Protein AF-A0A660XXG6-F1 (afdb_monomer)

Structure (mmCIF, N/CA/C/O backbone):
data_AF-A0A660XXG6-F1
#
_entry.id   AF-A0A660XXG6-F1
#
loop_
_atom_site.group_PDB
_atom_site.id
_atom_site.type_symbol
_atom_site.label_atom_id
_atom_site.label_alt_id
_atom_site.label_comp_id
_atom_site.label_asym_id
_atom_site.label_entity_id
_atom_site.label_seq_id
_atom_site.pdbx_PDB_ins_code
_atom_site.Cartn_x
_atom_site.Cartn_y
_atom_site.Cartn_z
_atom_site.occupancy
_atom_site.B_iso_or_equiv
_atom_site.auth_seq_id
_atom_site.auth_comp_id
_atom_site.auth_asym_id
_atom_site.auth_atom_id
_atom_site.pdbx_PDB_model_num
ATOM 1 N N . MET A 1 1 ? -82.118 -8.120 22.091 1.00 40.81 1 MET A N 1
ATOM 2 C CA . MET A 1 1 ? -81.187 -8.750 21.131 1.00 40.81 1 MET A CA 1
ATOM 3 C C . MET A 1 1 ? -80.894 -7.776 19.985 1.00 40.81 1 MET A C 1
ATOM 5 O O . MET A 1 1 ? -81.575 -7.832 18.977 1.00 40.81 1 MET A O 1
ATOM 9 N N . LYS A 1 2 ? -79.951 -6.840 20.165 1.00 38.00 2 LYS A N 1
ATOM 10 C CA . LYS A 1 2 ? -79.264 -6.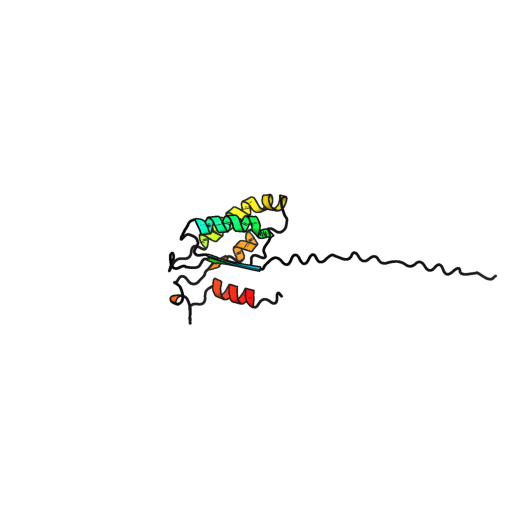078 19.099 1.00 38.00 2 LYS A CA 1
ATOM 11 C C . LYS A 1 2 ? -77.924 -5.625 19.686 1.00 38.00 2 LYS A C 1
ATOM 13 O O . LYS A 1 2 ? -77.906 -4.804 20.594 1.00 38.00 2 LYS A O 1
ATOM 18 N N . ILE A 1 3 ? -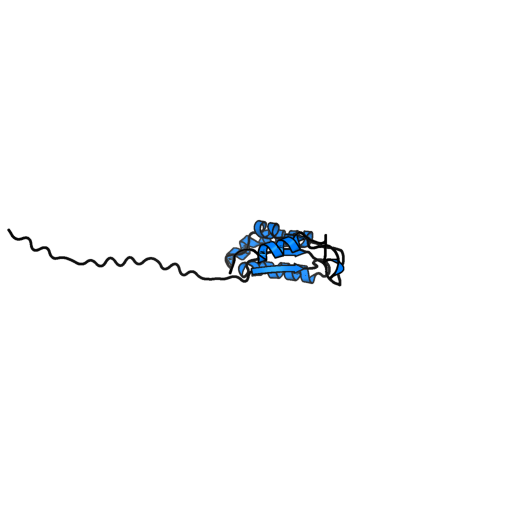76.842 -6.262 19.253 1.00 46.47 3 ILE A N 1
ATOM 19 C CA . ILE A 1 3 ? -75.472 -5.985 19.693 1.00 46.47 3 ILE A CA 1
ATOM 20 C C . ILE A 1 3 ? -74.963 -4.826 18.835 1.00 46.47 3 ILE A C 1
ATOM 22 O O . ILE A 1 3 ? -74.829 -4.970 17.623 1.00 46.47 3 ILE A O 1
ATOM 26 N N . GLY A 1 4 ? -74.759 -3.662 19.451 1.00 46.50 4 GLY A N 1
ATOM 27 C CA . GLY A 1 4 ? -74.098 -2.524 18.819 1.00 46.50 4 GLY A CA 1
ATOM 28 C C . GLY A 1 4 ? -72.592 -2.751 18.833 1.00 46.50 4 GLY A C 1
ATOM 29 O O . GLY A 1 4 ? -71.972 -2.680 19.890 1.00 46.50 4 GLY A O 1
ATOM 30 N N . VAL A 1 5 ? -72.013 -3.062 17.675 1.00 48.50 5 VAL A N 1
ATOM 31 C CA . VAL A 1 5 ? -70.561 -3.173 17.504 1.00 48.50 5 VAL A CA 1
ATOM 32 C C . VAL A 1 5 ? -70.007 -1.766 17.298 1.00 48.50 5 VAL A C 1
ATOM 34 O O . VAL A 1 5 ? -70.191 -1.164 16.242 1.00 48.50 5 VAL A O 1
ATOM 37 N N . ILE A 1 6 ? -69.355 -1.229 18.328 1.00 53.47 6 ILE A N 1
ATOM 38 C CA . ILE A 1 6 ? -68.526 -0.026 18.226 1.00 53.47 6 ILE A CA 1
ATOM 39 C C . ILE A 1 6 ? -67.234 -0.444 17.518 1.00 53.47 6 ILE A C 1
ATOM 41 O O . ILE A 1 6 ? -66.416 -1.175 18.074 1.00 53.47 6 ILE A O 1
ATOM 45 N N . LEU A 1 7 ? -67.082 -0.015 16.266 1.00 46.44 7 LEU A N 1
ATOM 46 C CA . LEU A 1 7 ? -65.891 -0.236 15.454 1.00 46.44 7 LEU A CA 1
ATOM 47 C C . LEU A 1 7 ? -64.790 0.733 15.922 1.00 46.44 7 LEU A C 1
ATOM 49 O O . LEU A 1 7 ? -64.690 1.861 15.447 1.00 46.44 7 LEU A O 1
ATOM 53 N N . GLY A 1 8 ? -64.004 0.313 16.913 1.00 50.47 8 GLY A N 1
ATOM 54 C CA . GLY A 1 8 ? -62.791 1.015 17.327 1.00 50.47 8 GLY A CA 1
ATOM 55 C C . GLY A 1 8 ? -61.701 0.836 16.272 1.00 50.47 8 GLY A C 1
ATOM 56 O O . GLY A 1 8 ? -61.128 -0.242 16.153 1.00 50.47 8 GLY A O 1
ATOM 57 N N . LEU A 1 9 ? -61.434 1.883 15.494 1.00 53.00 9 LEU A N 1
ATOM 58 C CA . LEU A 1 9 ? -60.349 1.928 14.517 1.00 53.00 9 LEU A CA 1
ATOM 59 C C . LEU A 1 9 ? -59.018 2.167 15.255 1.00 53.00 9 LEU A C 1
ATOM 61 O O . LEU A 1 9 ? -58.594 3.306 15.444 1.00 53.00 9 LEU A O 1
ATOM 65 N N . THR A 1 10 ? -58.362 1.104 15.719 1.00 57.59 10 THR A N 1
ATOM 66 C CA . THR A 1 10 ? -56.983 1.169 16.223 1.00 57.59 10 THR A CA 1
ATOM 67 C C . THR A 1 10 ? -56.019 1.257 15.042 1.00 57.59 10 THR A C 1
ATOM 69 O O . THR A 1 10 ? -55.699 0.262 14.395 1.00 57.59 10 THR A O 1
ATOM 72 N N . LEU A 1 11 ? -55.555 2.472 14.750 1.00 53.59 11 LEU A N 1
ATOM 73 C CA . LEU A 1 11 ? -54.479 2.728 13.797 1.00 53.59 11 LEU A CA 1
ATOM 74 C C . LEU A 1 11 ? -53.150 2.243 14.405 1.00 53.59 11 LEU A C 1
ATOM 76 O O . LEU A 1 11 ? -52.502 2.953 15.171 1.00 53.59 11 LEU A O 1
ATOM 80 N N . LEU A 1 12 ? -52.763 1.004 14.099 1.00 58.19 12 LEU A N 1
ATOM 81 C CA . LEU A 1 12 ? -51.434 0.464 14.387 1.00 58.19 12 LEU A CA 1
ATOM 82 C C . LEU A 1 12 ? -50.425 1.140 13.450 1.00 58.19 12 LEU A C 1
ATOM 84 O O . LEU A 1 12 ? -50.235 0.726 12.308 1.00 58.19 12 LEU A O 1
ATOM 88 N N . ILE A 1 13 ? -49.796 2.212 13.931 1.00 64.12 13 ILE A N 1
ATOM 89 C CA . ILE A 1 13 ? -48.627 2.808 13.283 1.00 64.12 13 ILE A CA 1
ATOM 90 C C . ILE A 1 13 ? -47.472 1.822 13.483 1.00 64.12 13 ILE A C 1
ATOM 92 O O . ILE A 1 13 ? -46.850 1.785 14.544 1.00 64.12 13 ILE A O 1
ATOM 96 N N . PHE A 1 14 ? -47.205 0.994 12.472 1.00 59.97 14 PHE A N 1
ATOM 97 C CA . PHE A 1 14 ? -45.935 0.283 12.354 1.00 59.97 14 PHE A CA 1
ATOM 98 C C . PHE A 1 14 ? -44.846 1.334 12.128 1.00 59.97 14 PHE A C 1
ATOM 100 O O . PHE A 1 14 ? -44.583 1.757 11.004 1.00 59.97 14 PHE A O 1
ATOM 107 N N . CYS A 1 15 ? -44.251 1.803 13.222 1.00 62.94 15 CYS A N 1
ATOM 108 C CA . CYS A 1 15 ? -43.027 2.582 13.176 1.00 62.94 15 CYS A CA 1
ATOM 109 C C . CYS A 1 15 ? -41.907 1.608 12.794 1.00 62.94 15 CYS A C 1
ATOM 111 O O . CYS A 1 15 ? -41.327 0.945 13.653 1.00 62.94 15 CYS A O 1
ATOM 113 N N . PHE A 1 16 ? -41.676 1.436 11.492 1.00 66.50 16 PHE A N 1
ATOM 114 C CA . PHE A 1 16 ? -40.453 0.799 11.025 1.00 66.50 16 PHE A CA 1
ATOM 115 C C . PHE A 1 16 ? -39.288 1.685 11.481 1.00 66.50 16 PHE A C 1
ATOM 117 O O . PHE A 1 16 ? -39.324 2.888 11.205 1.00 66.50 16 PHE A O 1
ATOM 124 N N . PRO A 1 17 ? -38.282 1.148 12.194 1.00 63.19 17 PRO A N 1
ATOM 125 C CA . PRO A 1 17 ? -37.071 1.906 12.440 1.00 63.19 17 PRO A CA 1
ATOM 126 C C . PRO A 1 17 ? -36.469 2.237 11.076 1.00 63.19 17 PRO A C 1
ATOM 128 O O . PRO A 1 17 ? -36.116 1.347 10.304 1.00 63.19 17 PRO A O 1
ATOM 131 N N . LEU A 1 18 ? -36.429 3.528 10.756 1.00 62.91 18 LEU A N 1
ATOM 132 C CA . LEU A 1 18 ? -35.671 4.022 9.624 1.00 62.91 18 LEU A CA 1
ATOM 133 C C . LEU A 1 18 ? -34.202 3.803 9.990 1.00 62.91 18 LEU A C 1
ATOM 135 O O . LEU A 1 18 ? -33.648 4.549 10.798 1.00 62.91 18 LEU A O 1
ATOM 139 N N . GLU A 1 19 ? -33.591 2.747 9.459 1.00 61.91 19 GLU A N 1
ATOM 140 C CA . GLU A 1 19 ? -32.138 2.643 9.448 1.00 61.91 19 GLU A CA 1
ATOM 141 C C . GLU A 1 19 ? -31.635 3.832 8.632 1.00 61.91 19 GLU A C 1
ATOM 143 O O . GLU A 1 19 ? -31.772 3.885 7.410 1.00 61.91 19 GLU A O 1
ATOM 148 N N . LEU A 1 20 ? -31.133 4.847 9.336 1.00 56.00 20 LEU A N 1
ATOM 149 C CA . LEU A 1 20 ? -30.325 5.890 8.731 1.00 56.00 20 LEU A CA 1
ATOM 150 C C . LEU A 1 20 ? -29.137 5.176 8.096 1.00 56.00 20 LEU A C 1
ATOM 152 O O . LEU A 1 20 ? -28.205 4.774 8.793 1.00 56.00 20 LEU A O 1
ATOM 156 N N . ILE A 1 21 ? -29.189 5.004 6.777 1.00 59.00 21 ILE A N 1
ATOM 157 C CA . ILE A 1 21 ? -28.015 4.685 5.979 1.00 59.00 21 ILE A CA 1
ATOM 158 C C . ILE A 1 21 ? -27.118 5.907 6.137 1.00 59.00 21 ILE A C 1
ATOM 160 O O . ILE A 1 21 ? -27.285 6.919 5.457 1.00 59.00 21 ILE A O 1
ATOM 164 N N . SER A 1 22 ? -26.227 5.863 7.127 1.00 52.56 22 SER A N 1
ATOM 165 C CA . SER A 1 22 ? -25.084 6.754 7.134 1.00 52.56 22 SER A CA 1
ATOM 166 C C . SER A 1 22 ? -24.255 6.306 5.952 1.00 52.56 22 SER A C 1
ATOM 168 O O . SER A 1 22 ? -23.497 5.344 6.059 1.00 52.56 22 SER A O 1
ATOM 170 N N . ASP A 1 23 ? -24.436 6.986 4.830 1.00 57.12 23 ASP A N 1
ATOM 171 C CA . ASP A 1 23 ? -23.574 6.881 3.665 1.00 57.12 23 ASP A CA 1
ATOM 172 C C . ASP A 1 23 ? -22.231 7.519 4.050 1.00 57.12 23 ASP A C 1
ATOM 174 O O . ASP A 1 23 ? -21.865 8.614 3.630 1.00 57.12 23 ASP A O 1
ATOM 178 N N . ASN A 1 24 ? -21.523 6.884 4.989 1.00 60.66 24 ASN A N 1
ATOM 179 C CA . ASN A 1 24 ? -20.150 7.219 5.314 1.00 60.66 24 ASN A CA 1
ATOM 180 C C . ASN A 1 24 ? -19.298 6.612 4.199 1.00 60.66 24 ASN A C 1
ATOM 182 O O . ASN A 1 24 ? -18.610 5.610 4.400 1.00 60.66 24 ASN A O 1
ATOM 186 N N . LEU A 1 25 ? -19.471 7.165 2.995 1.00 80.44 25 LEU A N 1
ATOM 187 C CA . LEU A 1 25 ? -18.745 6.811 1.787 1.00 80.44 25 LEU A CA 1
ATOM 188 C C . LEU A 1 25 ? -17.294 7.216 2.016 1.00 80.44 25 LEU A C 1
ATOM 190 O O . LEU A 1 25 ? -16.885 8.347 1.745 1.00 80.44 25 LEU A O 1
ATOM 194 N N . LYS A 1 26 ? -16.527 6.299 2.606 1.00 91.12 26 LYS A N 1
ATOM 195 C CA . LYS A 1 26 ? -15.093 6.479 2.776 1.00 91.12 26 LYS A CA 1
ATOM 196 C C . LYS A 1 26 ? -14.466 6.566 1.396 1.00 91.12 26 LYS A C 1
ATOM 198 O O . LYS A 1 26 ? -14.765 5.770 0.511 1.00 91.12 26 LYS A O 1
ATOM 203 N N . THR A 1 27 ? -13.552 7.509 1.223 1.00 94.62 27 THR A N 1
ATOM 204 C CA . THR A 1 27 ? -12.801 7.606 -0.025 1.00 94.62 27 THR A CA 1
ATOM 205 C C . THR A 1 27 ? -11.983 6.331 -0.225 1.00 94.62 27 THR A C 1
ATOM 207 O O . THR A 1 27 ? -11.180 5.954 0.635 1.00 94.62 27 THR A O 1
ATOM 210 N N . ARG A 1 28 ? -12.168 5.690 -1.381 1.00 97.06 28 ARG A N 1
ATOM 211 C CA . ARG A 1 28 ? -11.365 4.550 -1.831 1.00 97.06 28 ARG A CA 1
ATOM 212 C C . ARG A 1 28 ? -9.961 5.020 -2.190 1.00 97.06 28 ARG A C 1
ATOM 214 O O . ARG A 1 28 ? -9.803 5.993 -2.929 1.00 97.06 28 ARG A O 1
ATOM 221 N N . ILE A 1 29 ? -8.936 4.345 -1.677 1.00 97.88 29 ILE A N 1
ATOM 222 C CA . ILE A 1 29 ? -7.542 4.758 -1.874 1.00 97.88 29 ILE A CA 1
ATOM 223 C C . ILE A 1 29 ? -6.619 3.580 -2.179 1.00 97.88 29 ILE A C 1
ATOM 225 O O . ILE A 1 29 ? -6.617 2.562 -1.490 1.00 97.88 29 ILE A O 1
ATOM 229 N N . ILE A 1 30 ? -5.777 3.756 -3.195 1.00 98.75 30 ILE A N 1
ATOM 230 C CA . ILE A 1 30 ? -4.605 2.918 -3.450 1.00 98.75 30 ILE A CA 1
ATOM 231 C C . ILE A 1 30 ? -3.371 3.801 -3.266 1.00 98.75 30 ILE A C 1
ATOM 233 O O . ILE A 1 30 ? -3.282 4.874 -3.862 1.00 98.75 30 ILE A O 1
ATOM 237 N N . VAL A 1 31 ? -2.415 3.346 -2.461 1.00 98.69 31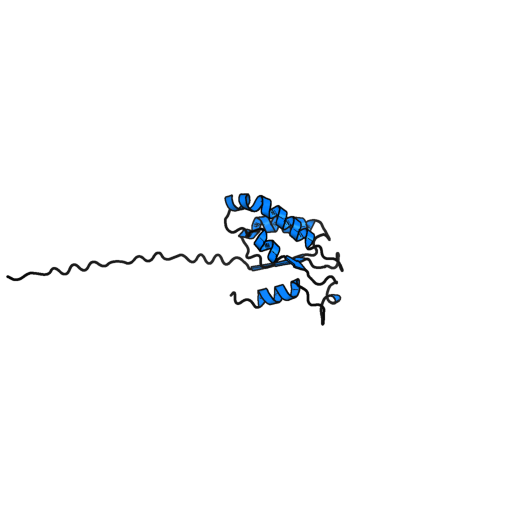 VAL A N 1
ATOM 238 C CA . VAL A 1 31 ? -1.133 4.027 -2.247 1.00 98.69 31 VAL A CA 1
ATOM 239 C C . VAL A 1 31 ? -0.052 3.316 -3.052 1.00 98.69 31 VAL A C 1
ATOM 241 O O . VAL A 1 31 ? 0.138 2.111 -2.899 1.00 98.69 31 VAL A O 1
ATOM 244 N N . LEU A 1 32 ? 0.664 4.062 -3.893 1.00 98.62 32 LEU A N 1
ATOM 245 C CA . LEU A 1 32 ? 1.891 3.621 -4.560 1.00 98.62 32 LEU A CA 1
ATOM 246 C C . LEU A 1 32 ? 3.061 4.354 -3.904 1.00 98.62 32 LEU A C 1
ATOM 248 O O . LEU A 1 32 ? 2.981 5.565 -3.716 1.00 98.62 32 LEU A O 1
ATOM 252 N N . THR A 1 33 ? 4.124 3.637 -3.553 1.00 98.50 33 THR A N 1
ATOM 253 C CA . THR A 1 33 ? 5.278 4.208 -2.840 1.00 98.50 33 THR A CA 1
ATOM 254 C C . THR A 1 33 ? 6.576 3.518 -3.246 1.00 98.50 33 THR A C 1
ATOM 256 O O . THR A 1 33 ? 6.615 2.294 -3.402 1.00 98.50 33 THR A O 1
ATOM 259 N N . ASP A 1 34 ? 7.648 4.289 -3.390 1.00 97.88 34 ASP A N 1
ATOM 260 C CA . ASP A 1 34 ? 9.030 3.822 -3.517 1.00 97.88 34 ASP A CA 1
ATOM 261 C C . ASP A 1 34 ? 9.731 3.684 -2.160 1.00 97.88 34 ASP A C 1
ATOM 263 O O . ASP A 1 34 ? 10.936 3.892 -2.044 1.00 97.88 34 ASP A O 1
ATOM 267 N N . ILE A 1 35 ? 8.964 3.279 -1.143 1.00 97.56 35 ILE A N 1
ATOM 268 C CA . ILE A 1 35 ? 9.405 3.028 0.230 1.00 97.56 35 ILE A CA 1
ATOM 269 C C . ILE A 1 35 ? 10.799 2.383 0.315 1.00 97.56 35 ILE A C 1
ATOM 271 O O . ILE A 1 35 ? 11.149 1.511 -0.486 1.00 97.56 35 ILE A O 1
ATOM 275 N N . GLU A 1 36 ? 11.557 2.799 1.333 1.00 96.12 36 GLU A N 1
ATOM 276 C CA . GLU A 1 36 ? 12.996 2.542 1.538 1.00 96.12 36 GLU A CA 1
ATOM 277 C C . GLU A 1 36 ? 13.953 3.335 0.635 1.00 96.12 36 GLU A C 1
ATOM 279 O O . GLU A 1 36 ? 15.162 3.260 0.858 1.00 96.12 36 GLU A O 1
ATOM 284 N N . ASN A 1 37 ? 13.455 4.158 -0.294 1.00 94.88 37 ASN A N 1
ATOM 285 C CA . ASN A 1 37 ? 14.281 5.190 -0.921 1.00 94.88 37 ASN A CA 1
ATOM 286 C C . ASN A 1 37 ? 14.698 6.256 0.109 1.00 94.88 37 ASN A C 1
ATOM 288 O O . ASN A 1 37 ? 15.882 6.529 0.309 1.00 94.88 37 ASN A O 1
ATOM 292 N N . GLU A 1 38 ? 13.703 6.814 0.800 1.00 94.75 38 GLU A N 1
ATOM 293 C CA . GLU A 1 38 ? 13.847 7.773 1.890 1.00 94.75 38 GLU A CA 1
ATOM 294 C C . GLU A 1 38 ? 12.980 7.336 3.086 1.00 94.75 38 GLU A C 1
ATOM 296 O O . GLU A 1 38 ? 12.049 6.531 2.954 1.00 94.75 38 GLU A O 1
ATOM 301 N N . PRO A 1 39 ? 13.304 7.784 4.311 1.00 96.19 39 PRO A N 1
ATOM 302 C CA . PRO A 1 39 ? 12.587 7.327 5.498 1.00 96.19 39 PRO A CA 1
ATOM 303 C C . PRO A 1 39 ? 11.168 7.918 5.615 1.00 96.19 39 PRO A C 1
ATOM 305 O O . PRO A 1 39 ? 10.379 7.460 6.447 1.00 96.19 39 PRO A O 1
ATOM 308 N N . ASP A 1 40 ? 10.832 8.942 4.834 1.00 97.88 40 ASP A N 1
ATOM 309 C CA . ASP A 1 40 ? 9.562 9.667 4.869 1.00 97.88 40 ASP A CA 1
ATOM 310 C C . ASP A 1 40 ? 8.380 8.858 4.325 1.00 97.88 40 ASP A C 1
ATOM 312 O O . ASP A 1 40 ? 7.299 8.952 4.903 1.00 97.88 40 ASP A O 1
ATOM 316 N N . ASP A 1 41 ? 8.559 7.996 3.323 1.00 98.25 41 ASP A N 1
ATOM 317 C CA . ASP A 1 41 ? 7.525 7.050 2.876 1.00 98.25 41 ASP A CA 1
ATOM 318 C C . ASP A 1 41 ? 7.100 6.098 4.001 1.00 98.25 41 ASP A C 1
ATOM 320 O O . ASP A 1 41 ? 5.911 5.874 4.241 1.00 98.25 41 ASP A O 1
ATOM 324 N N . ALA A 1 42 ? 8.073 5.575 4.755 1.00 98.50 42 ALA A N 1
ATOM 325 C CA . ALA A 1 42 ? 7.801 4.714 5.903 1.00 98.50 42 ALA A CA 1
ATOM 326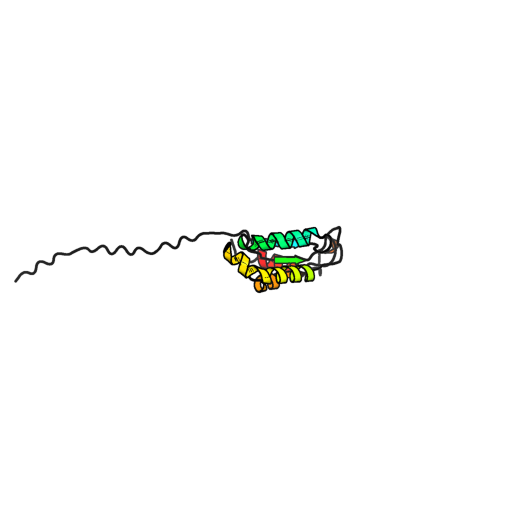 C C . ALA A 1 42 ? 7.074 5.484 7.019 1.00 98.50 42 ALA A C 1
ATOM 328 O O . ALA A 1 42 ? 6.099 4.984 7.587 1.00 98.50 42 ALA A O 1
ATOM 329 N N . MET A 1 43 ? 7.505 6.715 7.315 1.00 98.62 43 MET A N 1
ATOM 330 C CA . MET A 1 43 ? 6.834 7.589 8.286 1.00 98.62 43 MET A CA 1
ATOM 331 C C . MET A 1 43 ? 5.412 7.959 7.844 1.00 98.62 43 MET A C 1
ATOM 333 O O . MET A 1 43 ? 4.486 7.959 8.659 1.00 98.62 43 MET A O 1
ATOM 337 N N . SER A 1 44 ? 5.228 8.235 6.555 1.00 98.69 44 SER A N 1
ATOM 338 C CA . SER A 1 44 ? 3.940 8.561 5.949 1.00 98.69 44 SER A CA 1
ATOM 339 C C . SER A 1 44 ? 2.995 7.371 6.001 1.00 98.69 44 SER A C 1
ATOM 341 O O . SER A 1 44 ? 1.840 7.553 6.375 1.00 98.69 44 SER A O 1
ATOM 343 N N . LEU A 1 45 ? 3.473 6.149 5.741 1.00 98.81 45 LEU A N 1
ATOM 344 C CA . LEU A 1 45 ? 2.668 4.935 5.877 1.00 98.81 45 LEU A CA 1
ATOM 345 C C . LEU A 1 45 ? 2.255 4.685 7.333 1.00 98.81 45 LEU A C 1
ATOM 347 O O . LEU A 1 45 ? 1.090 4.391 7.589 1.00 98.81 45 LEU A O 1
ATOM 351 N N . VAL A 1 46 ? 3.166 4.851 8.299 1.00 98.75 46 VAL A N 1
ATOM 352 C CA . VAL A 1 46 ? 2.823 4.756 9.731 1.00 98.75 46 VAL A CA 1
ATOM 353 C C . VAL A 1 46 ? 1.719 5.751 10.083 1.00 98.75 46 VAL A C 1
ATOM 355 O O . VAL A 1 46 ? 0.729 5.369 10.705 1.00 98.75 46 VAL A O 1
ATOM 358 N N . ARG A 1 47 ? 1.852 7.011 9.651 1.00 98.75 47 ARG A N 1
ATOM 359 C CA . ARG A 1 47 ? 0.833 8.042 9.878 1.00 98.75 47 ARG A CA 1
ATOM 360 C C . ARG A 1 47 ? -0.478 7.699 9.181 1.00 98.75 47 ARG A C 1
ATOM 362 O O . ARG A 1 47 ? -1.528 7.813 9.793 1.00 98.75 47 ARG A O 1
ATOM 369 N N . PHE A 1 48 ? -0.437 7.267 7.928 1.00 98.75 48 PHE A N 1
ATOM 370 C CA . PHE A 1 48 ? -1.622 6.882 7.170 1.00 98.75 48 PHE A CA 1
ATOM 371 C C . PHE A 1 48 ? -2.409 5.774 7.878 1.00 98.75 48 PHE A C 1
ATOM 373 O O . PHE A 1 48 ? -3.621 5.888 8.032 1.00 98.75 48 PHE A O 1
ATOM 380 N N . LEU A 1 49 ? -1.727 4.749 8.399 1.00 98.75 49 LEU A N 1
ATOM 381 C CA . LEU A 1 49 ? -2.378 3.640 9.099 1.00 98.75 49 LEU A CA 1
ATOM 382 C C . LEU A 1 49 ? -3.100 4.072 10.386 1.00 98.75 49 LEU A C 1
ATOM 384 O O . LEU A 1 49 ? -4.114 3.471 10.740 1.00 98.75 49 LEU A O 1
ATOM 388 N N . THR A 1 50 ? -2.666 5.149 11.051 1.00 98.38 50 THR A N 1
ATOM 389 C CA . THR A 1 50 ? -3.408 5.719 12.194 1.00 98.38 50 THR A CA 1
ATOM 390 C C . THR A 1 50 ? -4.645 6.525 11.789 1.00 98.38 50 THR A C 1
ATOM 392 O O . THR A 1 50 ? -5.377 6.952 12.669 1.00 98.38 50 THR A O 1
ATOM 395 N N . TYR A 1 51 ? -4.877 6.737 10.492 1.00 98.00 51 TYR A N 1
ATOM 396 C CA . TYR A 1 51 ? -6.097 7.328 9.922 1.00 98.00 51 TYR A CA 1
ATOM 397 C C . TYR A 1 51 ? -6.823 6.348 8.986 1.00 98.00 51 TYR A C 1
ATOM 399 O O . TYR A 1 51 ? -7.749 6.735 8.279 1.00 98.00 51 TYR A O 1
ATOM 407 N N . ALA A 1 52 ? -6.415 5.073 8.944 1.00 98.06 52 ALA A N 1
ATOM 408 C CA . ALA A 1 52 ? -6.965 4.105 7.995 1.00 98.06 52 ALA A CA 1
ATOM 409 C C . ALA A 1 52 ? -8.458 3.817 8.216 1.00 98.06 52 ALA A C 1
ATOM 411 O O . ALA A 1 52 ? -9.111 3.286 7.326 1.00 98.06 52 ALA A O 1
ATOM 412 N N . ASN A 1 53 ? -9.016 4.188 9.371 1.00 97.69 53 ASN A N 1
ATOM 413 C CA . ASN A 1 53 ? -10.451 4.132 9.610 1.00 97.69 53 ASN A CA 1
ATOM 414 C C . ASN A 1 53 ? -11.249 5.159 8.788 1.00 97.69 53 ASN A C 1
ATOM 416 O O . ASN A 1 53 ? -12.451 4.977 8.637 1.00 97.69 53 ASN A O 1
ATOM 420 N N . GLU A 1 54 ? -10.620 6.198 8.241 1.00 97.12 54 GLU A N 1
ATOM 421 C CA . GLU A 1 54 ? -11.282 7.231 7.428 1.00 97.12 54 GLU A CA 1
ATOM 422 C C . GLU A 1 54 ? -11.330 6.877 5.930 1.00 97.12 54 GLU A C 1
ATOM 424 O O . GLU A 1 54 ? -11.974 7.567 5.142 1.00 97.12 54 GLU A O 1
ATOM 429 N N . PHE A 1 55 ? -10.663 5.793 5.522 1.00 97.44 55 PHE A N 1
ATOM 430 C CA . PHE A 1 55 ? -10.522 5.400 4.121 1.00 97.44 55 PHE A CA 1
ATOM 431 C C . PHE A 1 55 ? -10.958 3.957 3.886 1.00 97.44 55 PHE A C 1
ATOM 433 O O . PHE A 1 55 ? -10.879 3.106 4.773 1.00 97.44 55 PHE A O 1
ATOM 440 N N . GLU A 1 56 ? -11.360 3.663 2.653 1.00 96.94 56 GLU A N 1
ATOM 441 C CA . GLU A 1 56 ? -11.388 2.294 2.153 1.00 96.94 56 GLU A CA 1
ATOM 442 C C . GLU A 1 56 ? -10.043 2.018 1.476 1.00 96.94 56 GLU A C 1
ATOM 444 O O . GLU A 1 56 ? -9.784 2.426 0.342 1.00 96.94 56 GLU A O 1
ATOM 449 N N . VAL A 1 57 ? -9.127 1.403 2.229 1.00 98.38 57 VAL A N 1
ATOM 450 C CA . VAL A 1 57 ? -7.779 1.099 1.737 1.00 98.38 57 VAL A CA 1
ATOM 451 C C . VAL A 1 57 ? -7.863 -0.088 0.788 1.00 98.38 57 VAL A C 1
ATOM 453 O O . VAL A 1 57 ? -8.060 -1.224 1.211 1.00 98.38 57 VAL A O 1
ATOM 456 N N . GLU A 1 58 ? -7.690 0.182 -0.498 1.00 98.38 58 GLU A N 1
ATOM 457 C CA . GLU A 1 58 ? -7.817 -0.798 -1.574 1.00 98.38 58 GLU A CA 1
ATOM 458 C C . GLU A 1 58 ? -6.479 -1.396 -1.986 1.00 98.38 58 GLU A C 1
ATOM 460 O O . GLU A 1 58 ? -6.442 -2.502 -2.515 1.00 98.38 58 GLU A O 1
ATOM 465 N N . GLY A 1 59 ? -5.360 -0.712 -1.747 1.00 98.69 59 GLY A N 1
ATOM 466 C CA . GLY A 1 59 ? -4.048 -1.241 -2.102 1.00 98.69 59 GLY A CA 1
ATOM 467 C C . GLY A 1 59 ? -2.885 -0.483 -1.484 1.00 98.69 59 GLY A C 1
ATOM 468 O O . GLY A 1 59 ? -2.928 0.737 -1.338 1.00 98.69 59 GLY A O 1
ATOM 469 N N . LEU A 1 60 ? -1.830 -1.228 -1.155 1.00 98.88 60 LEU A N 1
ATOM 470 C CA . LEU A 1 60 ? -0.536 -0.707 -0.717 1.00 98.88 60 LEU A CA 1
ATOM 471 C C . LEU A 1 60 ? 0.542 -1.296 -1.634 1.00 98.88 60 LEU A C 1
ATOM 473 O O . LEU A 1 60 ? 0.902 -2.467 -1.517 1.00 98.88 60 LEU A O 1
ATOM 477 N N . ILE A 1 61 ? 1.018 -0.518 -2.597 1.00 98.81 61 ILE A N 1
ATOM 478 C CA . ILE A 1 61 ? 1.812 -1.020 -3.718 1.00 98.81 61 ILE A CA 1
ATOM 479 C C . ILE A 1 61 ? 3.233 -0.468 -3.632 1.00 98.81 61 ILE A C 1
ATOM 481 O O . ILE A 1 61 ? 3.448 0.734 -3.774 1.00 98.81 61 ILE A O 1
ATOM 485 N N . ALA A 1 62 ? 4.213 -1.353 -3.442 1.00 98.69 62 ALA A N 1
ATOM 486 C CA . ALA A 1 62 ? 5.619 -0.972 -3.540 1.00 98.69 62 ALA A CA 1
ATOM 487 C C . ALA A 1 62 ? 6.014 -0.843 -5.016 1.00 98.69 62 ALA A C 1
ATOM 489 O O . ALA A 1 62 ? 5.823 -1.780 -5.796 1.00 98.69 62 ALA A O 1
ATOM 490 N N . THR A 1 63 ? 6.573 0.297 -5.400 1.00 98.25 63 THR A N 1
ATOM 491 C CA . THR A 1 63 ? 7.005 0.601 -6.767 1.00 98.25 63 THR A CA 1
ATOM 492 C C . THR A 1 63 ? 8.337 1.358 -6.756 1.00 98.25 63 THR A C 1
ATOM 494 O O . THR A 1 63 ? 9.047 1.365 -5.755 1.00 98.25 63 THR A O 1
ATOM 497 N N . THR A 1 64 ? 8.723 1.909 -7.897 1.00 98.06 64 THR A N 1
ATOM 498 C CA . THR A 1 64 ? 9.988 2.610 -8.132 1.00 98.06 64 THR A CA 1
ATOM 499 C C . THR A 1 64 ? 9.753 4.100 -8.361 1.00 98.06 64 THR A C 1
ATOM 501 O O . THR A 1 64 ? 8.666 4.507 -8.771 1.00 98.06 64 THR A O 1
ATOM 504 N N . SER A 1 65 ? 10.806 4.899 -8.241 1.00 97.12 65 SER A N 1
ATOM 505 C CA . SER A 1 65 ? 10.829 6.324 -8.573 1.00 97.12 65 SER A CA 1
ATOM 506 C C . SER A 1 65 ? 12.109 6.701 -9.323 1.00 97.12 65 SER A C 1
ATOM 508 O O . SER A 1 65 ? 12.926 5.849 -9.683 1.00 97.12 65 SER A O 1
ATOM 510 N N . CYS A 1 66 ? 12.313 7.996 -9.583 1.00 97.00 66 CYS A N 1
ATOM 511 C CA . CYS A 1 66 ? 13.572 8.470 -10.160 1.00 97.00 66 CYS A CA 1
ATOM 512 C C . CYS A 1 66 ? 14.763 8.300 -9.208 1.00 97.00 66 CYS A C 1
ATOM 514 O O . CYS A 1 66 ? 15.892 8.229 -9.701 1.00 97.00 66 CYS A O 1
ATOM 516 N N . TRP A 1 67 ? 14.503 8.185 -7.903 1.00 96.50 67 TRP A N 1
ATOM 517 C CA . TRP A 1 67 ? 15.492 8.022 -6.839 1.00 96.50 67 TRP A CA 1
ATOM 518 C C . TRP A 1 67 ? 15.724 6.546 -6.470 1.00 96.50 67 TRP A C 1
ATOM 520 O O . TRP A 1 67 ? 16.862 6.165 -6.207 1.00 96.50 67 TRP A O 1
ATOM 530 N N . GLN A 1 68 ? 14.709 5.685 -6.615 1.00 95.25 68 GLN A N 1
ATOM 531 C CA . GLN A 1 68 ? 14.814 4.226 -6.472 1.00 95.25 68 GLN A CA 1
ATOM 532 C C . GLN A 1 68 ? 14.274 3.516 -7.719 1.00 95.25 68 GLN A C 1
ATOM 534 O O . GLN A 1 68 ? 13.082 3.254 -7.843 1.00 95.25 68 GLN A O 1
ATOM 539 N N . ARG A 1 69 ? 15.160 3.224 -8.675 1.00 97.25 69 ARG A N 1
ATOM 540 C CA . ARG A 1 69 ? 14.775 2.972 -10.077 1.00 97.25 69 ARG A CA 1
ATOM 541 C C . ARG A 1 69 ? 14.455 1.521 -10.432 1.00 97.25 69 ARG A C 1
ATOM 543 O O . ARG A 1 69 ? 13.725 1.294 -11.384 1.00 97.25 69 ARG A O 1
ATOM 550 N N . ASP A 1 70 ? 15.033 0.560 -9.725 1.00 95.50 70 ASP A N 1
ATOM 551 C CA . ASP A 1 70 ? 15.027 -0.864 -10.097 1.00 95.50 70 ASP A CA 1
ATOM 552 C C . ASP A 1 70 ? 14.793 -1.796 -8.896 1.00 95.50 70 ASP A C 1
ATOM 554 O O . ASP A 1 70 ? 14.993 -3.011 -8.964 1.00 95.50 70 ASP A O 1
ATOM 558 N N . LYS A 1 71 ? 14.375 -1.226 -7.762 1.00 95.75 71 LYS A N 1
ATOM 559 C CA . LYS A 1 71 ? 14.150 -1.939 -6.503 1.00 95.75 71 LYS A CA 1
ATOM 560 C C . LYS A 1 71 ? 12.797 -1.576 -5.923 1.00 95.75 71 LYS A C 1
ATOM 562 O O . LYS A 1 71 ? 12.355 -0.438 -6.005 1.00 95.75 71 LYS A O 1
ATOM 567 N N . ILE A 1 72 ? 12.175 -2.566 -5.299 1.00 97.62 72 ILE A N 1
ATOM 568 C CA . ILE A 1 72 ? 10.931 -2.413 -4.550 1.00 97.62 72 ILE A CA 1
ATOM 569 C C . ILE A 1 72 ? 11.112 -3.038 -3.169 1.00 97.62 72 ILE A C 1
ATOM 571 O O . ILE A 1 72 ? 11.798 -4.055 -3.030 1.00 97.62 72 ILE A O 1
ATOM 575 N N . ALA A 1 73 ? 10.481 -2.449 -2.157 1.00 98.00 73 ALA A N 1
ATOM 576 C CA . ALA A 1 73 ? 10.598 -2.885 -0.770 1.00 98.00 73 ALA A CA 1
ATOM 577 C C . ALA A 1 73 ? 9.227 -3.200 -0.146 1.00 98.00 73 ALA A C 1
ATOM 579 O O . ALA A 1 73 ? 8.875 -2.693 0.916 1.00 98.00 73 ALA A O 1
ATOM 580 N N . ASP A 1 74 ? 8.439 -4.088 -0.771 1.00 98.44 74 ASP A N 1
ATOM 581 C CA . ASP A 1 74 ? 7.134 -4.503 -0.222 1.00 98.44 74 ASP A CA 1
ATOM 582 C C . ASP A 1 74 ? 7.252 -5.164 1.163 1.00 98.44 74 ASP A C 1
ATOM 584 O O . ASP A 1 74 ? 6.331 -5.079 1.976 1.00 98.44 74 ASP A O 1
ATOM 588 N N . TRP A 1 75 ? 8.412 -5.751 1.477 1.00 98.56 75 TRP A N 1
ATOM 589 C CA . TRP A 1 75 ? 8.738 -6.251 2.814 1.00 98.56 75 TRP A CA 1
ATOM 590 C C . TRP A 1 75 ? 8.624 -5.165 3.894 1.00 98.56 75 TRP A C 1
ATOM 592 O O . TRP A 1 75 ? 8.175 -5.462 5.001 1.00 98.56 75 TRP A O 1
ATOM 602 N N . ARG A 1 76 ? 8.959 -3.909 3.573 1.00 98.62 76 ARG A N 1
ATOM 603 C CA . ARG A 1 76 ? 8.873 -2.788 4.512 1.00 98.62 76 ARG A CA 1
ATOM 604 C C . ARG A 1 76 ? 7.424 -2.420 4.803 1.00 98.62 76 ARG A C 1
ATOM 606 O O . ARG A 1 76 ? 7.063 -2.220 5.960 1.00 98.62 76 ARG A O 1
ATOM 613 N N . ILE A 1 77 ? 6.575 -2.423 3.774 1.00 98.88 77 ILE A N 1
ATOM 614 C CA . ILE A 1 77 ? 5.122 -2.249 3.927 1.00 98.88 77 ILE A CA 1
ATOM 615 C C . ILE A 1 77 ? 4.564 -3.354 4.834 1.00 98.88 77 ILE A C 1
ATOM 617 O O . ILE A 1 77 ? 3.826 -3.063 5.773 1.00 98.88 77 ILE A O 1
ATOM 621 N N . ARG A 1 78 ? 4.953 -4.618 4.608 1.00 98.88 78 ARG A N 1
ATOM 622 C CA . ARG A 1 78 ? 4.522 -5.761 5.437 1.00 98.88 78 ARG A CA 1
ATOM 623 C C . ARG A 1 78 ? 4.950 -5.606 6.890 1.00 98.88 78 ARG A C 1
ATOM 625 O O . ARG A 1 78 ? 4.146 -5.866 7.781 1.00 98.88 78 ARG A O 1
ATOM 632 N N . GLU A 1 79 ? 6.187 -5.183 7.132 1.00 98.81 79 GLU A N 1
ATOM 633 C CA . GLU A 1 79 ? 6.699 -4.956 8.483 1.00 98.81 79 GLU A CA 1
ATOM 634 C C . GLU A 1 79 ? 5.902 -3.862 9.208 1.00 98.81 79 GLU A C 1
ATOM 636 O O . GLU A 1 79 ? 5.451 -4.076 10.335 1.00 98.81 79 GLU A O 1
ATOM 641 N N . ILE A 1 80 ? 5.659 -2.728 8.545 1.00 98.88 80 ILE A N 1
ATOM 642 C CA . ILE A 1 80 ? 4.888 -1.609 9.103 1.00 98.88 80 ILE A CA 1
ATOM 643 C C . ILE A 1 80 ? 3.433 -2.017 9.369 1.00 98.88 80 ILE A C 1
ATOM 645 O O . ILE A 1 80 ? 2.918 -1.751 10.455 1.00 98.88 80 ILE A O 1
ATOM 649 N N . VAL A 1 81 ? 2.781 -2.718 8.436 1.00 98.88 81 VAL A N 1
ATOM 650 C CA . VAL A 1 81 ? 1.415 -3.242 8.625 1.00 98.88 81 VAL A CA 1
ATOM 651 C C . VAL A 1 81 ? 1.360 -4.234 9.791 1.00 98.88 81 VAL A C 1
ATOM 653 O O . VAL A 1 81 ? 0.446 -4.164 10.612 1.00 98.88 81 VAL A O 1
ATOM 656 N N . SER A 1 82 ? 2.366 -5.100 9.930 1.00 98.88 82 SER A N 1
ATOM 657 C CA . SER A 1 82 ? 2.451 -6.036 11.061 1.00 98.88 82 SER A CA 1
ATOM 658 C C . SER A 1 82 ? 2.662 -5.308 12.394 1.00 98.88 82 SER A C 1
ATOM 660 O O . SER A 1 82 ? 2.165 -5.728 13.439 1.00 98.88 82 SER A O 1
ATOM 662 N N . ALA A 1 83 ? 3.399 -4.194 12.395 1.00 98.88 83 ALA A N 1
ATOM 663 C CA . ALA A 1 83 ? 3.547 -3.345 13.574 1.00 98.88 83 ALA A CA 1
ATOM 664 C C . ALA A 1 83 ? 2.232 -2.632 13.929 1.00 98.88 83 ALA A C 1
ATOM 666 O O . ALA A 1 83 ? 1.859 -2.598 15.102 1.00 98.88 83 ALA A O 1
ATOM 667 N N . TYR A 1 84 ? 1.506 -2.128 12.930 1.00 98.81 84 TYR A N 1
ATOM 668 C CA . TYR A 1 84 ? 0.168 -1.562 13.090 1.00 98.81 84 TYR A CA 1
ATOM 669 C C . TYR A 1 84 ? -0.818 -2.567 13.710 1.00 98.81 84 TYR A C 1
ATOM 671 O O . TYR A 1 84 ? -1.526 -2.218 14.656 1.00 98.81 84 TYR A O 1
ATOM 679 N N . GLY A 1 85 ? -0.805 -3.831 13.271 1.00 98.69 85 GLY A N 1
ATOM 680 C CA . GLY A 1 85 ? -1.662 -4.887 13.827 1.00 98.69 85 GLY A CA 1
ATOM 681 C C . GLY A 1 85 ? -1.529 -5.057 15.344 1.00 98.69 85 GLY A C 1
ATOM 682 O O . GLY A 1 85 ? -2.514 -5.284 16.045 1.00 98.69 85 GLY A O 1
ATOM 683 N N . LYS A 1 86 ? -0.330 -4.825 15.897 1.00 98.75 86 LYS A N 1
ATOM 684 C CA . LYS A 1 86 ? -0.078 -4.877 17.350 1.00 98.75 86 LYS A CA 1
ATOM 685 C C . LYS A 1 86 ? -0.782 -3.761 18.130 1.00 98.75 86 LYS A C 1
ATOM 687 O O . LYS A 1 86 ? -1.008 -3.919 19.328 1.00 98.75 86 LYS A O 1
ATOM 692 N N . VAL A 1 87 ? -1.098 -2.635 17.487 1.00 98.44 87 VAL A N 1
ATOM 693 C CA . VAL A 1 87 ? -1.723 -1.459 18.121 1.00 98.44 87 VAL A CA 1
ATOM 694 C C . VAL A 1 87 ? -3.166 -1.211 17.676 1.00 98.44 87 VAL A C 1
ATOM 696 O O . VAL A 1 87 ? -3.845 -0.410 18.317 1.00 98.44 87 VAL A O 1
ATOM 699 N N . GLN A 1 88 ? -3.666 -1.918 16.656 1.00 98.44 88 GLN A N 1
ATOM 700 C CA . GLN A 1 88 ? -5.028 -1.774 16.121 1.00 98.44 88 GLN A CA 1
ATOM 701 C C . GLN A 1 88 ? -6.100 -1.824 17.224 1.00 98.44 8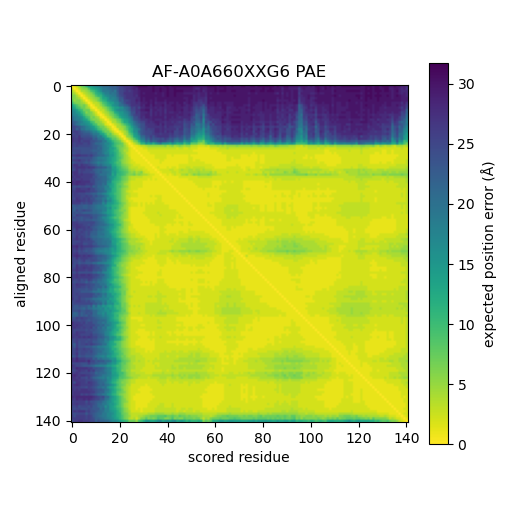8 GLN A C 1
ATOM 703 O O . GLN A 1 88 ? -6.942 -0.936 17.305 1.00 98.44 88 GLN A O 1
ATOM 708 N N . ASN A 1 89 ? -6.011 -2.789 18.147 1.00 98.06 89 ASN A N 1
ATOM 709 C CA . ASN A 1 89 ? -6.960 -2.923 19.264 1.00 98.06 89 ASN A CA 1
ATOM 710 C C . ASN A 1 89 ? -6.998 -1.705 20.201 1.00 98.06 89 ASN A C 1
ATOM 712 O O . ASN A 1 89 ? -7.976 -1.510 20.918 1.00 98.06 89 ASN A O 1
ATOM 716 N N . ASN A 1 90 ? -5.923 -0.915 20.264 1.00 98.62 90 ASN A N 1
ATOM 717 C CA . ASN A 1 90 ? -5.930 0.335 21.016 1.00 98.62 90 ASN A CA 1
ATOM 718 C C . ASN A 1 90 ? -6.549 1.469 20.197 1.00 98.62 90 ASN A C 1
ATOM 720 O O . ASN A 1 90 ? -7.302 2.247 20.767 1.00 98.62 90 ASN A O 1
ATOM 724 N N . LEU A 1 91 ? -6.291 1.535 18.887 1.00 98.50 91 LEU A N 1
ATOM 725 C CA . LEU A 1 91 ? -6.906 2.519 17.985 1.00 98.50 91 LEU A CA 1
ATOM 726 C C . LEU A 1 91 ? -8.436 2.376 17.944 1.00 98.50 91 LEU A C 1
ATOM 728 O O . LEU A 1 91 ? -9.144 3.373 18.071 1.00 98.50 91 LEU A O 1
ATOM 732 N N . GLU A 1 92 ? -8.936 1.139 17.909 1.00 97.81 92 GLU A N 1
ATOM 733 C CA . GLU A 1 92 ? -10.371 0.807 17.954 1.00 97.81 92 GLU A CA 1
ATOM 734 C C . GLU A 1 92 ? -11.085 1.284 19.234 1.00 97.81 92 GLU A C 1
ATOM 736 O O . GLU A 1 92 ? -12.303 1.432 19.261 1.00 97.81 92 GLU A O 1
ATOM 741 N N . LYS A 1 93 ? -10.347 1.596 20.310 1.00 98.25 93 LYS A N 1
ATOM 742 C CA . LYS A 1 93 ? -10.936 2.219 21.512 1.00 98.25 93 LYS A CA 1
ATOM 743 C C . LYS A 1 93 ? -11.263 3.701 21.311 1.00 98.25 93 LYS A C 1
ATOM 745 O O . LYS A 1 93 ? -11.998 4.262 22.119 1.00 98.25 93 LYS A O 1
ATOM 750 N N . HIS A 1 94 ? -10.682 4.340 20.295 1.00 98.06 94 HIS A N 1
ATOM 751 C CA . HIS A 1 94 ?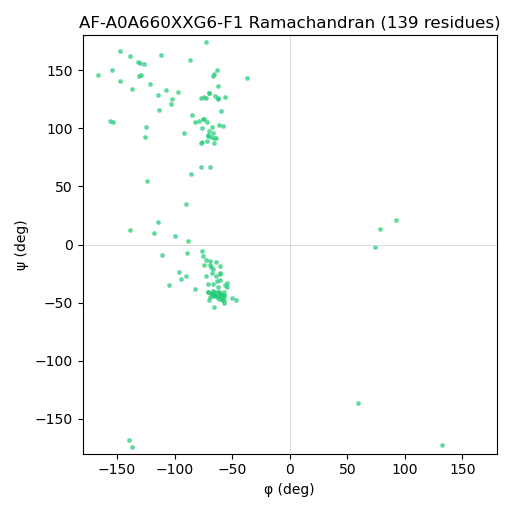 -10.807 5.774 20.031 1.00 98.06 94 HIS A CA 1
ATOM 752 C C . HIS A 1 94 ? -11.737 6.087 18.856 1.00 98.06 94 HIS A C 1
ATOM 754 O O . HIS A 1 94 ? -12.435 7.096 18.901 1.00 98.06 94 HIS A O 1
ATOM 760 N N . ALA A 1 95 ? -11.762 5.238 17.830 1.00 97.44 95 ALA A N 1
ATOM 761 C CA . ALA A 1 95 ? -12.701 5.318 16.715 1.00 97.44 95 ALA A CA 1
ATOM 762 C C . ALA A 1 95 ? -12.878 3.929 16.094 1.00 97.44 95 ALA A C 1
ATOM 764 O O . ALA A 1 95 ? -11.947 3.128 16.121 1.00 97.44 95 ALA A O 1
ATOM 765 N N . SER A 1 96 ? -14.054 3.655 15.533 1.00 96.12 96 SER A N 1
ATOM 766 C CA . SER A 1 96 ? -14.338 2.379 14.881 1.00 96.12 96 SER A CA 1
ATOM 767 C C . SER A 1 96 ? -13.912 2.365 13.414 1.00 96.12 96 SER A C 1
ATOM 769 O O . SER A 1 96 ? -13.826 3.402 12.750 1.00 96.12 96 SER A O 1
ATOM 771 N N . GLY A 1 97 ? 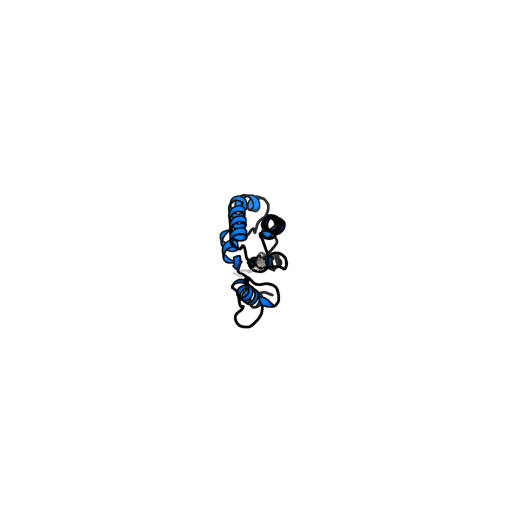-13.726 1.160 12.877 1.00 95.81 97 GLY A N 1
ATOM 772 C CA . GLY A 1 97 ? -13.606 0.934 11.438 1.00 95.81 97 GLY A CA 1
ATOM 773 C C . GLY A 1 97 ? -12.174 0.949 10.920 1.00 95.81 97 GLY A C 1
ATOM 774 O O . GLY A 1 97 ? -11.981 1.158 9.722 1.00 95.81 97 GLY A O 1
ATOM 775 N N . TYR A 1 98 ? -11.195 0.731 11.796 1.00 98.38 98 TYR A N 1
ATOM 776 C CA . TYR A 1 98 ? -9.815 0.462 11.422 1.00 98.38 98 TYR A CA 1
ATOM 777 C C . TYR A 1 98 ? -9.704 -0.932 10.779 1.00 98.38 98 TYR A C 1
ATOM 779 O O . TYR A 1 98 ? -10.180 -1.915 11.355 1.00 98.38 98 TYR A O 1
ATOM 787 N N . PRO A 1 99 ? -9.059 -1.059 9.606 1.00 98.12 99 PRO A N 1
ATOM 788 C CA . PRO A 1 99 ? -8.918 -2.344 8.930 1.00 98.12 99 PRO A CA 1
ATOM 789 C C . PRO A 1 99 ? -8.033 -3.311 9.726 1.00 98.12 99 PRO A C 1
ATOM 791 O O . PRO A 1 99 ? -7.037 -2.921 10.329 1.00 98.12 99 PRO A O 1
ATOM 794 N N . GLU A 1 100 ? -8.354 -4.602 9.687 1.00 98.44 100 GLU A N 1
ATOM 795 C CA . GLU A 1 100 ? -7.511 -5.633 10.288 1.00 98.44 100 GLU A CA 1
ATOM 796 C C . GLU A 1 100 ? -6.164 -5.745 9.568 1.00 98.44 100 GLU A C 1
ATOM 798 O O . GLU A 1 100 ? -6.081 -5.673 8.337 1.00 98.44 100 GLU A O 1
ATOM 803 N N . GLU A 1 101 ? -5.111 -6.063 10.324 1.00 98.69 101 GLU A N 1
ATOM 804 C CA . GLU A 1 101 ? -3.781 -6.382 9.783 1.00 98.69 101 GLU A CA 1
ATOM 805 C C . GLU A 1 101 ? -3.867 -7.373 8.611 1.00 98.69 101 GLU A C 1
ATOM 807 O O . GLU A 1 101 ? -3.311 -7.151 7.536 1.00 98.69 101 GLU A O 1
ATOM 812 N N . LYS A 1 102 ? -4.633 -8.456 8.782 1.00 98.62 102 LYS A N 1
ATOM 813 C CA . LYS A 1 102 ? -4.800 -9.498 7.764 1.00 98.62 102 LYS A CA 1
ATOM 814 C C . LYS A 1 102 ? -5.471 -8.981 6.488 1.00 98.62 102 LYS A C 1
ATOM 816 O O . LYS A 1 102 ? -5.205 -9.525 5.415 1.00 98.62 102 LYS A O 1
ATOM 821 N N . GLN A 1 103 ? -6.359 -7.993 6.584 1.00 98.44 103 GLN A N 1
ATOM 822 C CA . GLN A 1 103 ? -6.987 -7.375 5.415 1.00 98.44 103 GLN A CA 1
ATOM 823 C C . GLN A 1 103 ? -5.956 -6.539 4.655 1.00 98.44 103 GLN A C 1
ATOM 825 O O . GLN A 1 103 ? -5.776 -6.754 3.457 1.00 98.44 103 GLN A O 1
ATOM 830 N N . LEU A 1 104 ? -5.201 -5.698 5.367 1.00 98.81 104 LEU A N 1
ATOM 831 C CA . LEU A 1 104 ? -4.134 -4.879 4.789 1.00 98.81 104 LEU A CA 1
ATOM 832 C C . LEU A 1 104 ? -3.037 -5.731 4.135 1.00 98.81 104 LEU A C 1
ATOM 834 O O . LEU A 1 104 ? -2.635 -5.466 3.007 1.00 98.81 104 LEU A O 1
ATOM 838 N N . LEU A 1 105 ? -2.594 -6.815 4.780 1.00 98.81 105 LEU A N 1
ATOM 839 C CA . LEU A 1 105 ? -1.558 -7.700 4.231 1.00 98.81 105 LEU A CA 1
ATOM 840 C C . LEU A 1 105 ? -1.950 -8.341 2.887 1.00 98.81 105 LEU A C 1
ATOM 842 O O . LEU A 1 105 ? -1.074 -8.615 2.064 1.00 98.81 105 LEU A O 1
ATOM 846 N N . LYS A 1 106 ? -3.247 -8.583 2.643 1.00 98.62 106 LYS A N 1
ATOM 847 C CA . LYS A 1 106 ? -3.747 -9.174 1.385 1.00 98.62 106 LYS A CA 1
ATOM 848 C C . LYS A 1 106 ? -3.691 -8.209 0.204 1.00 98.62 106 LYS A C 1
ATOM 850 O O . LYS A 1 106 ? -3.597 -8.664 -0.939 1.00 98.62 106 LYS A O 1
ATOM 855 N N . ILE A 1 107 ? -3.766 -6.911 0.477 1.00 98.62 107 ILE A N 1
ATOM 856 C CA . ILE A 1 107 ? -3.788 -5.842 -0.527 1.00 98.62 107 ILE A CA 1
ATOM 857 C C . ILE A 1 107 ? -2.416 -5.178 -0.707 1.00 98.62 107 ILE A C 1
ATOM 859 O O . ILE A 1 107 ? -2.298 -4.202 -1.444 1.00 98.62 107 ILE A O 1
ATOM 863 N N . ILE A 1 108 ? -1.368 -5.722 -0.076 1.00 98.88 108 ILE A N 1
ATOM 864 C CA . ILE A 1 108 ? 0.013 -5.363 -0.406 1.00 98.88 108 ILE A CA 1
ATOM 865 C C . ILE A 1 108 ? 0.366 -5.995 -1.750 1.00 98.88 108 ILE A C 1
ATOM 867 O O . ILE A 1 108 ? 0.212 -7.212 -1.913 1.00 98.88 108 ILE A O 1
ATOM 871 N N . LYS A 1 109 ? 0.839 -5.176 -2.691 1.00 98.81 109 LYS A N 1
ATOM 872 C CA . LYS A 1 109 ? 1.171 -5.588 -4.061 1.00 98.81 109 LYS A CA 1
ATOM 873 C C . LYS A 1 109 ? 2.553 -5.122 -4.481 1.00 98.81 109 LYS A C 1
ATOM 875 O O . LYS A 1 109 ? 3.090 -4.146 -3.958 1.00 98.81 109 LYS A O 1
ATOM 880 N N . ARG A 1 110 ? 3.120 -5.831 -5.454 1.00 98.69 110 ARG A N 1
ATOM 881 C CA . ARG A 1 110 ? 4.420 -5.522 -6.055 1.00 98.69 110 ARG A CA 1
ATOM 882 C C . ARG A 1 110 ? 4.233 -4.874 -7.424 1.00 98.69 110 ARG A C 1
ATOM 884 O O . ARG A 1 110 ? 3.635 -5.478 -8.312 1.00 98.69 110 ARG A O 1
ATOM 891 N N . GLY A 1 111 ? 4.742 -3.658 -7.590 1.00 98.38 111 GLY A N 1
ATOM 892 C CA . GLY A 1 111 ? 4.868 -3.006 -8.892 1.00 98.38 111 GLY A CA 1
ATOM 893 C C . GLY A 1 111 ? 5.989 -3.614 -9.740 1.00 98.38 111 GLY A C 1
ATOM 894 O O . GLY A 1 111 ? 6.748 -4.470 -9.277 1.00 98.38 111 GLY A O 1
ATOM 895 N N . TYR A 1 112 ? 6.099 -3.167 -10.991 1.00 98.19 112 TYR A N 1
ATOM 896 C CA . TYR A 1 112 ? 7.182 -3.578 -11.883 1.00 98.19 112 TYR A CA 1
ATOM 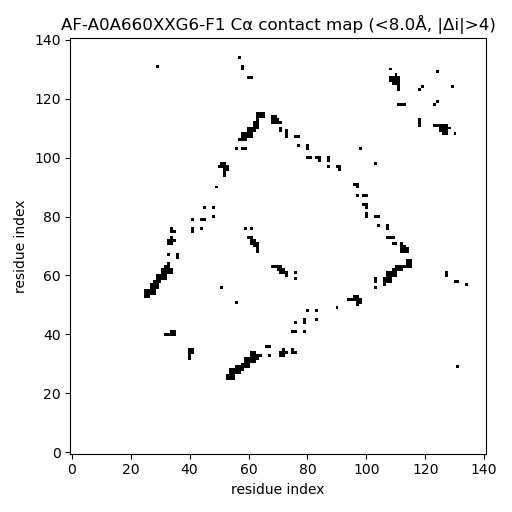897 C C . TYR A 1 112 ? 8.502 -2.885 -11.472 1.00 98.19 112 TYR A C 1
ATOM 899 O O . TYR A 1 112 ? 8.504 -1.663 -11.326 1.00 98.19 112 TYR A O 1
ATOM 907 N N . PRO A 1 113 ? 9.614 -3.613 -11.250 1.00 97.19 113 PRO A N 1
ATOM 908 C CA . PRO A 1 113 ? 10.850 -3.052 -10.694 1.00 97.19 113 PRO A CA 1
ATOM 909 C C . PRO A 1 113 ? 11.751 -2.438 -11.783 1.00 97.19 113 PRO A C 1
ATOM 911 O O . PRO A 1 113 ? 12.875 -2.885 -11.998 1.00 97.19 113 PRO A O 1
ATOM 914 N N . ASP A 1 114 ? 11.247 -1.434 -12.497 1.00 97.75 114 ASP A N 1
ATOM 915 C CA . ASP A 1 114 ? 11.998 -0.617 -13.463 1.00 97.75 114 ASP A CA 1
ATOM 916 C C . ASP A 1 114 ? 11.427 0.810 -13.454 1.00 97.75 114 ASP A C 1
ATOM 918 O O . ASP A 1 114 ? 10.340 1.045 -12.936 1.00 97.75 114 ASP A O 1
ATOM 922 N N . PHE A 1 115 ? 12.124 1.779 -14.038 1.00 97.25 115 PHE A N 1
ATOM 923 C CA . PHE A 1 115 ? 11.790 3.187 -13.884 1.00 97.25 115 PHE A CA 1
ATOM 924 C C . PHE A 1 115 ? 10.960 3.765 -15.034 1.00 97.25 115 PHE A C 1
ATOM 926 O O . PHE A 1 115 ? 11.349 3.731 -16.207 1.00 97.25 115 PHE A O 1
ATOM 933 N N . GLY A 1 116 ? 9.881 4.462 -14.670 1.00 95.94 116 GLY A N 1
ATOM 934 C CA . GLY A 1 116 ? 9.116 5.309 -15.582 1.00 95.94 116 GLY A CA 1
ATOM 935 C C . GLY A 1 116 ? 8.567 4.519 -16.769 1.00 95.94 116 GLY A C 1
ATOM 936 O O . GLY A 1 116 ? 8.087 3.402 -16.614 1.00 95.94 116 GLY A O 1
ATOM 937 N N . MET A 1 117 ? 8.671 5.067 -17.981 1.00 97.69 117 MET A N 1
ATOM 938 C CA . MET A 1 117 ? 8.155 4.388 -19.177 1.00 97.69 117 MET A CA 1
ATOM 939 C C . MET A 1 117 ? 8.937 3.129 -19.565 1.00 97.69 117 MET A C 1
ATOM 941 O O . MET A 1 117 ? 8.417 2.311 -20.320 1.00 97.69 117 MET A O 1
ATOM 945 N N . ASN A 1 118 ? 10.139 2.912 -19.016 1.00 97.31 118 ASN A N 1
ATOM 946 C CA . ASN A 1 118 ? 10.810 1.622 -19.169 1.00 97.31 118 ASN A CA 1
ATOM 947 C C . ASN A 1 118 ? 10.083 0.518 -18.398 1.00 97.31 118 ASN A C 1
ATOM 949 O O . ASN A 1 118 ? 10.234 -0.640 -18.749 1.00 97.31 118 ASN A O 1
ATOM 953 N N . ALA A 1 119 ? 9.243 0.841 -17.421 1.00 97.06 119 ALA A N 1
ATOM 954 C CA . ALA A 1 119 ? 8.430 -0.130 -16.697 1.00 97.06 119 ALA A CA 1
ATOM 955 C C . ALA A 1 119 ? 7.070 -0.400 -17.357 1.00 97.06 119 ALA A C 1
ATOM 957 O O . ALA A 1 119 ? 6.265 -1.141 -16.810 1.00 97.06 119 ALA A O 1
ATOM 958 N N . VAL A 1 120 ? 6.790 0.208 -18.516 1.00 98.00 120 VAL A N 1
ATOM 959 C CA . VAL A 1 120 ? 5.474 0.164 -19.165 1.00 98.00 120 VAL A CA 1
ATOM 960 C C . VAL A 1 120 ? 5.592 -0.444 -20.561 1.00 98.00 120 VAL A C 1
ATOM 962 O O . VAL A 1 120 ? 6.526 -0.147 -21.309 1.00 98.00 120 VAL A O 1
ATOM 965 N N . GLY A 1 121 ? 4.642 -1.307 -20.924 1.00 98.00 121 GLY A N 1
ATOM 966 C CA . GLY A 1 121 ? 4.549 -1.923 -22.248 1.00 98.00 121 GLY A CA 1
ATOM 967 C C . GLY A 1 121 ? 4.329 -3.434 -22.199 1.00 98.00 121 GLY A C 1
ATOM 968 O O . GLY A 1 121 ? 4.105 -4.016 -21.143 1.00 98.00 121 GLY A O 1
ATOM 969 N N . ILE A 1 122 ? 4.399 -4.068 -23.372 1.00 97.81 122 ILE A N 1
ATOM 970 C CA . ILE A 1 122 ? 4.159 -5.509 -23.531 1.00 97.81 122 ILE A CA 1
ATOM 971 C C . ILE A 1 122 ? 5.102 -6.307 -22.622 1.00 97.81 122 ILE A C 1
ATOM 973 O O . ILE A 1 122 ? 6.321 -6.136 -22.679 1.00 97.81 122 ILE A O 1
ATOM 977 N N . GLY A 1 123 ? 4.523 -7.199 -21.815 1.00 97.75 123 GLY A N 1
ATOM 978 C CA . GLY A 1 123 ? 5.260 -8.070 -20.899 1.00 97.75 123 GLY A CA 1
ATOM 979 C C . GLY A 1 123 ? 5.718 -7.394 -19.605 1.00 97.75 123 GLY A C 1
ATOM 980 O O . GLY A 1 123 ? 6.558 -7.967 -18.916 1.00 97.75 123 GLY A O 1
ATOM 981 N N . LYS A 1 124 ? 5.198 -6.200 -19.283 1.00 98.00 124 LYS A N 1
ATOM 982 C CA . LYS A 1 124 ? 5.555 -5.442 -18.070 1.00 98.00 124 LYS A CA 1
ATOM 983 C C . LYS A 1 124 ? 4.412 -5.272 -17.072 1.00 98.00 124 LYS A C 1
ATOM 985 O O . LYS A 1 124 ? 4.463 -4.404 -16.204 1.00 98.00 124 LYS A O 1
ATOM 990 N N . ASP A 1 125 ? 3.398 -6.120 -17.178 1.00 98.25 125 ASP A N 1
ATOM 991 C CA . ASP A 1 125 ? 2.364 -6.203 -16.155 1.00 98.25 125 ASP A CA 1
ATOM 992 C C . ASP A 1 125 ? 2.979 -6.669 -14.826 1.00 98.25 125 ASP A C 1
ATOM 994 O O . ASP A 1 125 ? 3.992 -7.376 -14.772 1.00 98.25 125 ASP A O 1
ATOM 998 N N . SER A 1 126 ? 2.380 -6.228 -13.730 1.00 98.44 126 SER A N 1
ATOM 999 C CA . SER A 1 126 ? 2.820 -6.490 -12.367 1.00 98.44 126 SER A CA 1
ATOM 1000 C C . SER A 1 126 ? 1.624 -6.793 -11.478 1.00 98.44 126 SER A C 1
ATOM 1002 O O . SER A 1 126 ? 0.494 -6.416 -11.781 1.00 98.44 126 SER A O 1
ATOM 1004 N N . GLU A 1 127 ? 1.883 -7.400 -10.318 1.00 98.62 127 GLU A N 1
ATOM 1005 C CA . GLU A 1 127 ? 0.833 -7.641 -9.324 1.00 98.62 127 GLU A CA 1
ATOM 1006 C C . GLU A 1 127 ? 0.102 -6.337 -8.955 1.00 98.62 127 GLU A C 1
ATOM 1008 O O . GLU A 1 127 ? -1.107 -6.337 -8.738 1.00 98.62 127 GLU A O 1
ATOM 1013 N N . GLY A 1 128 ? 0.832 -5.218 -8.900 1.00 98.56 128 GLY A N 1
ATOM 1014 C CA . GLY A 1 128 ? 0.285 -3.894 -8.630 1.00 98.56 128 GLY A CA 1
ATOM 1015 C C . GLY A 1 128 ? -0.592 -3.345 -9.755 1.00 98.56 128 GLY A C 1
ATOM 1016 O O . GLY A 1 128 ? -1.680 -2.849 -9.471 1.00 98.56 128 GLY A O 1
ATOM 1017 N N . SER A 1 129 ? -0.166 -3.445 -11.019 1.00 98.56 129 SER A N 1
ATOM 1018 C CA . SER A 1 129 ? -0.962 -2.953 -12.156 1.00 98.56 129 SER A CA 1
ATOM 1019 C C . SER A 1 129 ? -2.247 -3.757 -12.335 1.00 98.56 129 SER A C 1
ATOM 1021 O O . SER A 1 129 ? -3.318 -3.168 -12.467 1.00 98.56 129 SER A O 1
ATOM 1023 N N . ASP A 1 130 ? -2.159 -5.084 -12.241 1.00 98.75 130 ASP A N 1
ATOM 1024 C CA . ASP A 1 130 ? -3.321 -5.974 -12.331 1.00 98.75 130 ASP A CA 1
ATOM 1025 C C . ASP A 1 130 ? -4.310 -5.703 -11.196 1.00 98.75 130 ASP A C 1
ATOM 1027 O O . ASP A 1 130 ? -5.527 -5.744 -11.380 1.00 98.75 130 ASP A O 1
ATOM 1031 N N . TRP A 1 131 ? -3.790 -5.389 -10.006 1.00 98.75 131 TRP A N 1
ATOM 1032 C CA . TRP A 1 131 ? -4.615 -5.034 -8.862 1.00 98.75 131 TRP A CA 1
ATOM 1033 C C . TRP A 1 131 ? -5.336 -3.700 -9.047 1.00 98.75 131 TRP A C 1
ATOM 1035 O O . TRP A 1 131 ? -6.525 -3.621 -8.752 1.00 98.75 131 TRP A O 1
ATOM 1045 N N . ILE A 1 132 ? -4.658 -2.674 -9.571 1.00 98.69 132 ILE A N 1
ATOM 1046 C CA . ILE A 1 132 ? -5.290 -1.384 -9.885 1.00 98.69 132 ILE A CA 1
ATOM 1047 C C . ILE A 1 132 ? -6.434 -1.588 -10.882 1.00 98.69 132 ILE A C 1
ATOM 1049 O O . ILE A 1 132 ? -7.537 -1.116 -10.621 1.00 98.69 132 ILE A O 1
ATOM 1053 N N . ILE A 1 133 ? -6.206 -2.341 -11.966 1.00 98.62 133 ILE A N 1
ATOM 1054 C CA . ILE A 1 133 ? -7.248 -2.664 -12.957 1.00 98.62 133 ILE A CA 1
ATOM 1055 C C . ILE A 1 133 ? -8.426 -3.354 -12.267 1.00 98.62 133 ILE A C 1
ATOM 1057 O O . ILE A 1 133 ? -9.561 -2.899 -12.367 1.00 98.62 133 ILE A O 1
ATOM 1061 N N . LYS A 1 134 ? -8.152 -4.394 -11.474 1.00 98.44 134 LYS A N 1
ATOM 1062 C CA . LYS A 1 134 ? -9.182 -5.130 -10.734 1.00 98.44 134 LYS A CA 1
ATOM 1063 C C . LYS A 1 134 ? -10.007 -4.237 -9.799 1.00 98.44 134 LYS A C 1
ATOM 1065 O O . LYS A 1 134 ? -11.209 -4.458 -9.666 1.00 98.44 134 LYS A O 1
ATOM 1070 N N . VAL A 1 135 ? -9.376 -3.289 -9.105 1.00 97.81 135 VAL A N 1
ATOM 1071 C CA . VAL A 1 135 ? -10.070 -2.368 -8.191 1.00 97.81 135 VAL A CA 1
ATOM 1072 C C . VAL A 1 135 ? -10.914 -1.360 -8.973 1.00 97.81 135 VAL A C 1
ATOM 1074 O O . VAL A 1 135 ? -12.042 -1.086 -8.570 1.00 97.81 135 VAL A O 1
ATOM 1077 N N . VAL A 1 136 ? -10.401 -0.830 -10.085 1.00 97.62 136 VAL A N 1
ATOM 1078 C CA . VAL A 1 136 ? -11.126 0.122 -10.944 1.00 97.62 136 VAL A CA 1
ATOM 1079 C C . VAL A 1 136 ? -12.331 -0.536 -11.620 1.00 97.62 136 VAL A C 1
ATOM 1081 O O . VAL A 1 136 ? -13.399 0.064 -11.662 1.00 97.62 136 VAL A O 1
ATOM 1084 N N . ASP A 1 137 ? -12.192 -1.779 -12.079 1.00 97.88 137 ASP A N 1
ATOM 1085 C CA . ASP A 1 137 ? -13.264 -2.526 -12.749 1.00 97.88 137 ASP A CA 1
ATOM 1086 C C . ASP A 1 137 ? -14.347 -3.041 -11.782 1.00 97.88 137 ASP A C 1
ATOM 1088 O O . ASP A 1 137 ? -15.393 -3.539 -12.212 1.00 97.88 137 ASP A O 1
ATOM 1092 N N . ARG A 1 138 ? -14.119 -2.957 -10.463 1.00 96.12 138 ARG A N 1
ATOM 1093 C CA . ARG A 1 138 ? -15.109 -3.350 -9.455 1.00 96.12 138 ARG A CA 1
ATOM 1094 C C . ARG A 1 138 ? -16.321 -2.421 -9.543 1.00 96.12 138 ARG A C 1
ATOM 1096 O O . ARG A 1 138 ? -16.180 -1.207 -9.464 1.00 96.12 138 ARG A O 1
ATOM 1103 N N . ALA A 1 139 ? -17.513 -3.009 -9.643 1.00 92.62 139 ALA A N 1
ATOM 1104 C CA . ALA A 1 139 ? -18.772 -2.271 -9.614 1.00 92.62 139 ALA A CA 1
ATOM 1105 C C . ALA A 1 139 ? -19.011 -1.671 -8.218 1.00 92.62 139 ALA A C 1
ATOM 1107 O O . ALA A 1 139 ? -19.529 -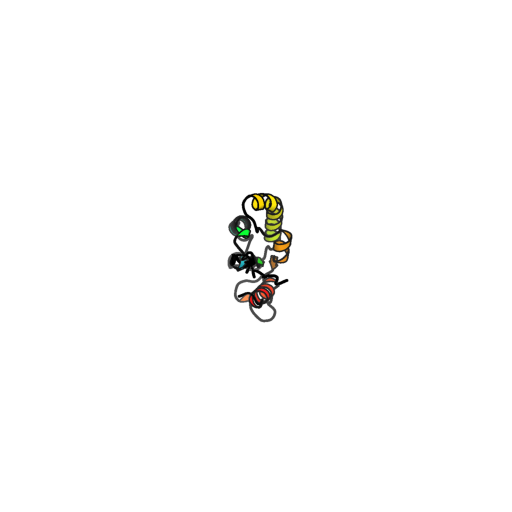2.343 -7.327 1.00 92.62 139 ALA A O 1
ATOM 1108 N N . ASP A 1 140 ? -18.576 -0.428 -8.047 1.00 86.56 140 ASP A N 1
ATOM 1109 C CA . ASP A 1 140 ? -18.589 0.328 -6.798 1.00 86.56 140 ASP A CA 1
ATOM 1110 C C . ASP A 1 140 ? -18.653 1.835 -7.150 1.00 86.56 140 ASP A C 1
ATOM 1112 O O . ASP A 1 140 ? -17.678 2.334 -7.729 1.00 86.56 140 ASP A O 1
ATOM 1116 N N . PRO A 1 141 ? -19.825 2.486 -6.971 1.00 78.38 141 PRO A N 1
ATOM 1117 C CA . PRO A 1 141 ? -20.161 3.796 -7.544 1.00 78.38 141 PRO A CA 1
ATOM 1118 C C . PRO A 1 141 ? -19.465 5.003 -6.901 1.00 78.38 141 PRO A C 1
ATOM 1120 O O . PRO A 1 141 ? -19.117 4.953 -5.703 1.00 78.38 141 PRO A O 1
#

Mean predicted aligned error: 8.41 Å

Solvent-accessible surface area (backbone atoms only — not comparable to full-atom values): 8469 Å² total; per-residue (Å²): 144,81,86,83,80,80,84,77,84,78,82,79,77,79,77,71,82,77,77,76,77,74,80,74,76,46,55,74,41,70,48,76,39,41,40,81,63,50,72,59,52,53,52,48,49,57,54,46,61,79,48,35,44,63,38,40,79,68,32,44,24,21,23,41,36,96,87,29,38,62,50,61,39,48,67,57,55,51,51,50,43,55,55,46,45,76,45,44,77,62,52,53,74,79,47,72,67,59,75,52,43,73,59,55,62,69,33,51,27,45,38,41,59,32,41,71,72,77,30,55,60,93,92,36,80,25,60,28,55,57,47,51,52,54,61,68,71,45,94,72,136

Nearest PDB structures (foldseek):
  2yhg-assembly1_A  TM=9.768E-01  e=4.924E-10  Saccharophagus degradans 2-40

pLDDT: mean 90.22, std 16.46, range [38.0, 98.88]

Sequence (141 aa):
MKIGVILGLTLLIFCFPLELISDNLKTRIIVLTDIENEPDDAMSLVRFLTYANEFEVEGLIATTSCWQRDKIADWRIREIVSAYGKVQNNLEKHASGYPEEKQLLKIIKRGYPDFGMNAVGIGKDSEGSDWIIKVVDRADP

Secondary structure (DSSP, 8-state):
-------------------------PEEEEEEE-TTSSHHHHHHHHHHHTTGGGEEEEEEEE---SSS-S---HHHHHHHHHHHHHHHHHHTTTSS-PPPHHHHHHTEEE--SS-GGGG-STT---HHHHHHHHHHTS---

Radius of gyration: 25.11 Å; Cα contacts (8 Å, |Δi|>4): 180; chains: 1; bounding box: 97×19×45 Å

Foldseek 3Di:
DDDDDDPDPDPPPPPDPPPPPPPLVQAEDADEDCPPLDCVRLVVLLVCLLVQQRHNDQAYEFEAEPSQFQDTPLVSVLVSLVVSQVCVVVSCVVPDRRDHSVVHVVRYFYAQRGYDCVCDDPPNDTRVNVSVVVVVPDPDD